Protein AF-A0A0S9NCZ0-F1 (afdb_monomer_lite)

Foldseek 3Di:
DDPDPDDDDDDVVVLVCLLCVLVVLLVVLLCCLVVLLVVCVVVVQQVDDDPNHRSSLVVNVVSLVVSLVVLVVSLVVLPPDDDVSNVSSNVSSVVSNVSSCVSSVVSNVDRRPPVVVVVVVVVVVVVVVD

Secondary structure (DSSP, 8-state):
------PPPPPHHHHHHHHHHHHHHHHHHHHHHHHHHHHHHHTTGGG-EETTEEHHHHHHHHHHHHHHHHHHHHHHHGGGS-HHHHHHHHHHHHHHHHHHHHHHHHHHHSPTTHHHHHHHHHHHHHHTT-

pLDDT: mean 85.98, std 8.49, range [58.38, 96.62]

Radius of gyration: 22.05 Å; chains: 1; bounding box: 64×39×68 Å

Structure (mmCIF, N/CA/C/O backbone):
data_AF-A0A0S9NCZ0-F1
#
_entry.id   AF-A0A0S9NCZ0-F1
#
loop_
_atom_site.group_PDB
_atom_site.id
_atom_site.type_symbol
_atom_site.label_atom_id
_atom_site.label_alt_id
_atom_site.label_comp_id
_atom_site.label_asym_id
_atom_site.label_entity_id
_atom_site.label_seq_id
_atom_site.pdbx_PDB_ins_code
_atom_site.Cartn_x
_atom_site.Cartn_y
_atom_site.Cartn_z
_atom_site.occupancy
_atom_site.B_iso_or_equiv
_atom_site.auth_seq_id
_atom_site.auth_comp_id
_atom_site.auth_asym_id
_atom_site.auth_atom_id
_atom_site.pdbx_PDB_model_num
ATOM 1 N N . MET A 1 1 ? -28.667 -17.215 46.307 1.00 58.38 1 MET A N 1
ATOM 2 C CA . MET A 1 1 ? -27.273 -16.792 46.055 1.00 58.38 1 MET A CA 1
ATOM 3 C C . MET A 1 1 ? -27.042 -16.911 44.559 1.00 58.38 1 MET A C 1
ATOM 5 O O . MET A 1 1 ? -26.863 -18.013 44.067 1.00 58.38 1 MET A O 1
ATOM 9 N N . ASP A 1 2 ? -27.190 -15.798 43.841 1.00 61.31 2 ASP A N 1
ATOM 10 C CA . ASP A 1 2 ? -27.043 -15.724 42.383 1.00 61.31 2 ASP A CA 1
ATOM 11 C C . ASP A 1 2 ? -25.559 -15.657 42.009 1.00 61.31 2 ASP A C 1
ATOM 13 O O . ASP A 1 2 ? -24.902 -14.631 42.202 1.00 61.31 2 ASP A O 1
ATOM 17 N N . HIS A 1 3 ? -25.021 -16.740 41.451 1.00 65.50 3 HIS A N 1
ATOM 18 C CA . HIS A 1 3 ? -23.751 -16.703 40.733 1.00 65.50 3 HIS A CA 1
ATOM 19 C C . HIS A 1 3 ? -23.981 -16.043 39.369 1.00 65.50 3 HIS A C 1
ATOM 21 O O . HIS A 1 3 ? -24.235 -16.724 38.379 1.00 65.50 3 HIS A O 1
ATOM 27 N N . ARG A 1 4 ? -23.890 -14.707 39.294 1.00 71.00 4 ARG A N 1
ATOM 28 C CA . ARG A 1 4 ? -23.731 -14.034 37.996 1.00 71.00 4 ARG A CA 1
ATOM 29 C C . ARG A 1 4 ? -22.346 -14.384 37.443 1.00 71.00 4 ARG A C 1
ATOM 31 O O . ARG A 1 4 ? -21.357 -14.029 38.087 1.00 71.00 4 ARG A O 1
ATOM 38 N N . PRO A 1 5 ? -22.242 -15.036 36.273 1.00 65.38 5 PRO A N 1
ATOM 39 C CA . PRO A 1 5 ? -20.961 -15.216 35.610 1.00 65.38 5 PRO A CA 1
ATOM 40 C C . PRO A 1 5 ? -20.419 -13.832 35.244 1.00 65.38 5 PRO A C 1
ATOM 42 O O . PRO A 1 5 ? -21.028 -13.099 34.462 1.00 65.38 5 PRO A O 1
ATOM 45 N N . THR A 1 6 ? -19.293 -13.444 35.835 1.00 69.75 6 THR A N 1
ATOM 46 C CA . THR A 1 6 ? -18.557 -12.249 35.430 1.00 69.75 6 THR A CA 1
ATOM 47 C C . THR A 1 6 ? -18.000 -12.497 34.032 1.00 69.75 6 THR A C 1
ATOM 49 O O . THR A 1 6 ? -17.174 -13.384 33.826 1.00 69.75 6 THR A O 1
ATOM 52 N N . ALA A 1 7 ? -18.493 -11.746 33.044 1.00 70.44 7 ALA A N 1
ATOM 53 C CA . ALA A 1 7 ? -17.992 -11.841 31.680 1.00 70.44 7 ALA A CA 1
ATOM 54 C C . ALA A 1 7 ? -16.468 -11.585 31.659 1.00 70.44 7 ALA A C 1
ATOM 56 O O . ALA A 1 7 ? -15.995 -10.689 32.367 1.00 70.44 7 ALA A O 1
ATOM 57 N N . PRO A 1 8 ? -15.690 -12.352 30.875 1.00 63.12 8 PRO A N 1
ATOM 58 C CA . PRO A 1 8 ? -14.243 -12.197 30.816 1.00 63.12 8 PRO A CA 1
ATOM 59 C C . PRO A 1 8 ? -13.875 -10.787 30.338 1.00 63.12 8 PRO A C 1
ATOM 61 O O . PRO A 1 8 ? -14.351 -10.326 29.297 1.00 63.12 8 PRO A O 1
ATOM 64 N N . ALA A 1 9 ? -13.021 -10.103 31.104 1.00 66.12 9 ALA A N 1
ATOM 65 C CA . ALA A 1 9 ? -12.527 -8.780 30.751 1.00 66.12 9 ALA A CA 1
ATOM 66 C C . ALA A 1 9 ? -11.761 -8.849 29.415 1.00 66.12 9 ALA A C 1
ATOM 68 O O . ALA A 1 9 ? -10.948 -9.757 29.210 1.00 66.12 9 ALA A O 1
ATOM 69 N N . PRO A 1 10 ? -12.004 -7.919 28.480 1.00 65.81 10 PRO A N 1
ATOM 70 C CA . PRO A 1 10 ? -11.334 -7.945 27.192 1.00 65.81 10 PRO A CA 1
ATOM 71 C C . PRO A 1 10 ? -9.831 -7.658 27.364 1.00 65.81 10 PRO A C 1
ATOM 73 O O . PRO A 1 10 ? -9.441 -6.770 28.119 1.00 65.81 10 PRO A O 1
ATOM 76 N N . SER A 1 11 ? -8.973 -8.423 26.678 1.00 79.50 11 SER A N 1
ATOM 77 C CA . SER A 1 11 ? -7.523 -8.354 26.898 1.00 79.50 11 SER A CA 1
ATOM 78 C C . SER A 1 11 ? -6.914 -7.059 26.329 1.00 79.50 11 SER A C 1
ATOM 80 O O . SER A 1 11 ? -7.082 -6.783 25.139 1.00 79.50 11 SER A O 1
ATOM 82 N N . PRO A 1 12 ? -6.147 -6.279 27.115 1.00 80.88 12 PRO A N 1
ATOM 83 C CA . PRO A 1 12 ? -5.584 -4.992 26.681 1.00 80.88 12 PRO A CA 1
ATOM 84 C C . PRO A 1 12 ? -4.641 -5.118 25.472 1.00 80.88 12 PRO A C 1
ATOM 86 O O . PRO A 1 12 ? -4.532 -4.207 24.655 1.00 80.88 12 PRO A O 1
ATOM 89 N N . VAL A 1 13 ? -4.017 -6.284 25.293 1.00 83.81 13 VAL A N 1
ATOM 90 C CA . VAL A 1 13 ? -3.152 -6.587 24.142 1.00 83.81 13 VAL A CA 1
ATOM 91 C C . VAL A 1 13 ? -3.932 -6.583 22.827 1.00 83.81 13 VAL A C 1
ATOM 93 O O . VAL A 1 13 ? -3.471 -6.014 21.840 1.00 83.81 13 VAL A O 1
ATOM 96 N N . ARG A 1 14 ? -5.145 -7.157 22.801 1.00 79.69 14 ARG A N 1
ATOM 97 C CA . ARG A 1 14 ? -5.995 -7.122 21.599 1.00 79.69 14 ARG A CA 1
ATOM 98 C C . ARG A 1 14 ? -6.344 -5.691 21.206 1.00 79.69 14 ARG A C 1
ATOM 100 O O . ARG A 1 14 ? -6.459 -5.413 20.019 1.00 79.69 14 ARG A O 1
ATOM 107 N N . TRP A 1 15 ? -6.485 -4.803 22.188 1.00 81.06 15 TRP A N 1
ATOM 108 C CA . TRP A 1 15 ? -6.878 -3.411 21.987 1.00 81.06 15 TRP A CA 1
ATOM 109 C C . TRP A 1 15 ? -5.749 -2.636 21.331 1.00 81.06 15 TRP A C 1
ATOM 111 O O . TRP A 1 15 ? -5.966 -2.028 20.288 1.00 81.06 15 TRP A O 1
ATOM 121 N N . LEU A 1 16 ? -4.546 -2.740 21.899 1.00 84.00 16 LEU A N 1
ATOM 122 C CA . LEU A 1 16 ? -3.336 -2.140 21.343 1.00 84.00 16 LEU A CA 1
ATOM 123 C C . LEU A 1 16 ? -3.064 -2.639 19.924 1.00 84.00 16 LEU A C 1
ATOM 125 O O . LEU A 1 16 ? -2.819 -1.832 19.030 1.00 84.00 16 LEU A O 1
ATOM 129 N N . LEU A 1 17 ? -3.166 -3.951 19.692 1.00 83.38 17 LEU A N 1
ATOM 130 C CA . LEU A 1 17 ? -2.973 -4.523 18.361 1.00 83.38 17 LEU A CA 1
ATOM 131 C C . LEU A 1 17 ? -4.010 -4.005 17.361 1.00 83.38 17 LEU A C 1
ATOM 133 O O . LEU A 1 17 ? -3.640 -3.615 16.262 1.00 83.38 17 LEU A O 1
ATOM 137 N N . GLY A 1 18 ? -5.294 -3.944 17.722 1.00 80.62 18 GLY A N 1
ATOM 138 C CA . GLY A 1 18 ? -6.317 -3.450 16.798 1.00 80.62 18 GLY A CA 1
ATOM 139 C C . GLY A 1 18 ? -6.198 -1.961 16.483 1.00 80.62 18 GLY A C 1
ATOM 140 O O . GLY A 1 18 ? -6.381 -1.577 15.332 1.00 80.62 18 GLY A O 1
ATOM 141 N N . THR A 1 19 ? -5.863 -1.113 17.459 1.00 82.56 19 THR A N 1
ATOM 142 C CA . THR A 1 19 ? -5.734 0.334 17.217 1.00 82.56 19 THR A CA 1
ATOM 143 C C . THR A 1 19 ? -4.471 0.686 16.432 1.00 82.56 19 THR A C 1
ATOM 145 O O . THR A 1 19 ? -4.492 1.632 15.649 1.00 82.56 19 THR A O 1
ATOM 148 N N . THR A 1 20 ? -3.390 -0.085 16.586 1.00 90.69 20 THR A N 1
ATOM 149 C CA . THR A 1 20 ? -2.117 0.156 15.882 1.00 90.69 20 THR A CA 1
ATOM 150 C C . THR A 1 20 ? -1.994 -0.582 14.552 1.00 90.69 20 THR A C 1
ATOM 152 O O . THR A 1 20 ? -1.230 -0.141 13.696 1.00 90.69 20 THR A O 1
ATOM 155 N N . ALA A 1 21 ? -2.766 -1.651 14.324 1.00 91.94 21 ALA A N 1
ATOM 156 C CA . ALA A 1 21 ? -2.679 -2.468 13.113 1.00 91.94 21 ALA A CA 1
ATOM 157 C C . ALA A 1 21 ? -2.803 -1.650 11.820 1.00 91.94 21 ALA A C 1
ATOM 159 O O . ALA A 1 21 ? -2.025 -1.861 10.896 1.00 91.94 21 ALA A O 1
ATOM 160 N N . GLY A 1 22 ? -3.727 -0.684 11.759 1.00 90.44 22 GLY A N 1
ATOM 161 C CA . GLY A 1 22 ? -3.883 0.167 10.574 1.00 90.44 22 GLY A CA 1
ATOM 162 C C . GLY A 1 22 ? -2.619 0.976 10.263 1.00 90.44 22 GLY A C 1
ATOM 163 O O . GLY A 1 22 ? -2.177 1.021 9.118 1.00 90.44 22 GLY A O 1
ATOM 164 N N . LEU A 1 23 ? -1.991 1.551 11.293 1.00 92.19 23 LEU A N 1
ATOM 165 C CA . LEU A 1 23 ? -0.748 2.313 11.154 1.00 92.19 23 LEU A CA 1
ATOM 166 C C . LEU A 1 23 ? 0.437 1.415 10.790 1.00 92.19 23 LEU A C 1
ATOM 168 O O . LEU A 1 23 ? 1.269 1.819 9.985 1.00 92.19 23 LEU A O 1
ATOM 172 N N . LEU A 1 24 ? 0.497 0.196 11.333 1.00 95.19 24 LEU A N 1
ATOM 173 C CA . LEU A 1 24 ? 1.530 -0.782 10.985 1.00 95.19 24 LEU A CA 1
ATOM 174 C C . LEU A 1 24 ? 1.436 -1.210 9.518 1.00 95.19 24 LEU A C 1
ATOM 176 O O . LEU A 1 24 ? 2.459 -1.269 8.845 1.00 95.19 24 LEU A O 1
ATOM 180 N N . VAL A 1 25 ? 0.222 -1.454 9.012 1.00 94.31 25 VAL A N 1
ATOM 181 C CA . VAL A 1 25 ? -0.004 -1.791 7.596 1.00 94.31 25 VAL A CA 1
ATOM 182 C C . VAL A 1 25 ? 0.361 -0.616 6.686 1.00 94.31 25 VAL A C 1
ATOM 184 O O . VAL A 1 25 ? 0.959 -0.806 5.630 1.00 94.31 25 VAL A O 1
ATOM 187 N N . TRP A 1 26 ? 0.052 0.617 7.089 1.00 94.81 26 TRP A N 1
ATOM 188 C CA . TRP A 1 26 ? 0.498 1.796 6.345 1.00 94.81 26 TRP A CA 1
ATOM 189 C C . TRP A 1 26 ? 2.030 1.936 6.346 1.00 94.81 26 TRP A C 1
ATOM 191 O O . TRP A 1 26 ? 2.630 2.119 5.286 1.00 94.81 26 TRP A O 1
ATOM 201 N N . ALA A 1 27 ? 2.675 1.794 7.506 1.00 95.88 27 ALA A N 1
ATOM 202 C CA . ALA A 1 27 ? 4.128 1.873 7.627 1.00 95.88 27 ALA A CA 1
ATOM 203 C C . ALA A 1 27 ? 4.829 0.781 6.803 1.00 95.88 27 ALA A C 1
ATOM 205 O O . ALA A 1 27 ? 5.801 1.067 6.103 1.00 95.88 27 ALA A O 1
ATOM 206 N N . SER A 1 28 ? 4.312 -0.454 6.814 1.00 96.00 28 SER A N 1
ATOM 207 C CA . SER A 1 28 ? 4.841 -1.529 5.971 1.00 96.00 28 SER A CA 1
ATOM 208 C C . SER A 1 28 ? 4.661 -1.220 4.488 1.00 96.00 28 SER A C 1
ATOM 210 O O . SER A 1 28 ? 5.591 -1.437 3.717 1.00 96.00 28 SER A O 1
ATOM 212 N N . SER A 1 29 ? 3.515 -0.653 4.090 1.00 94.69 29 SER A N 1
ATOM 213 C CA . SER A 1 29 ? 3.288 -0.233 2.705 1.00 94.69 29 SER A CA 1
ATOM 214 C C . SER A 1 29 ? 4.322 0.795 2.268 1.00 94.69 29 SER A C 1
ATOM 216 O O . SER A 1 29 ? 4.851 0.685 1.166 1.00 94.69 29 SER A O 1
ATOM 218 N N . PHE A 1 30 ? 4.625 1.781 3.114 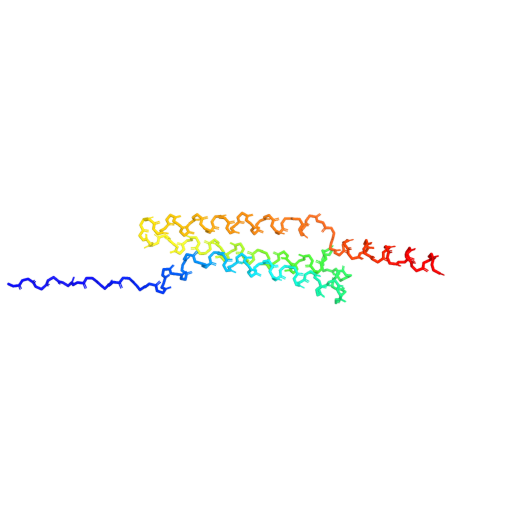1.00 92.88 30 PHE A N 1
ATOM 219 C CA . PHE A 1 30 ? 5.640 2.787 2.818 1.00 92.88 30 PHE A CA 1
ATOM 220 C C . PHE A 1 30 ? 7.013 2.138 2.606 1.00 92.88 30 PHE A C 1
ATOM 222 O O . PHE A 1 30 ? 7.632 2.337 1.564 1.00 92.88 30 PHE A O 1
ATOM 229 N N . VAL A 1 31 ? 7.455 1.295 3.543 1.00 96.06 31 VAL A N 1
ATOM 230 C CA .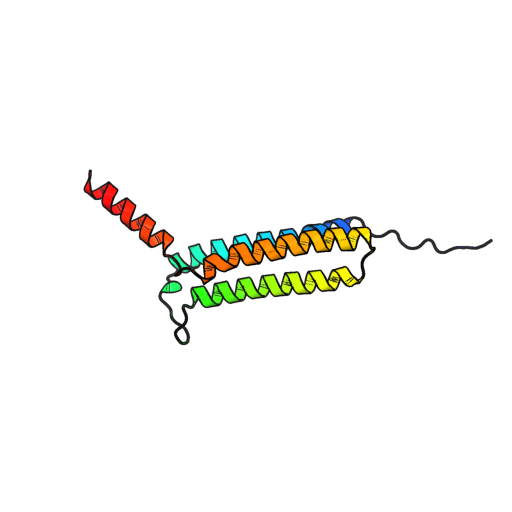 VAL A 1 31 ? 8.758 0.619 3.450 1.00 96.06 31 VAL A CA 1
ATOM 231 C C . VAL A 1 31 ? 8.842 -0.262 2.205 1.00 96.06 31 VAL A C 1
ATOM 233 O O . VAL A 1 31 ? 9.808 -0.158 1.457 1.00 96.06 31 VAL A O 1
ATOM 236 N N . VAL A 1 32 ? 7.832 -1.095 1.948 1.00 95.12 32 VAL A N 1
ATOM 237 C CA . VAL A 1 32 ? 7.822 -2.022 0.806 1.00 95.12 32 VAL A CA 1
ATOM 238 C C . VAL A 1 32 ? 7.845 -1.273 -0.522 1.00 95.12 32 VAL A C 1
ATOM 240 O O . VAL A 1 32 ? 8.595 -1.654 -1.416 1.00 95.12 32 VAL A O 1
ATOM 243 N N . LEU A 1 33 ? 7.054 -0.206 -0.661 1.00 93.25 33 LEU A N 1
ATOM 244 C CA . LEU A 1 33 ? 6.987 0.552 -1.908 1.00 93.25 33 LEU A CA 1
ATOM 245 C C . LEU A 1 33 ? 8.283 1.314 -2.185 1.00 93.25 33 LEU A C 1
ATOM 247 O O . LEU A 1 33 ? 8.800 1.246 -3.297 1.00 93.25 33 LEU A O 1
ATOM 251 N N . TYR A 1 34 ? 8.834 1.999 -1.181 1.00 91.88 34 TYR A N 1
ATOM 252 C CA . TYR A 1 34 ? 10.063 2.773 -1.355 1.00 91.88 34 TYR A CA 1
ATOM 253 C C . TYR A 1 34 ? 11.289 1.874 -1.517 1.00 91.88 34 TYR A C 1
ATOM 255 O O . TYR A 1 34 ? 12.073 2.077 -2.441 1.00 91.88 34 TYR A O 1
ATOM 263 N N . ALA A 1 35 ? 11.437 0.842 -0.681 1.00 94.12 35 ALA A N 1
ATOM 264 C CA . ALA A 1 35 ? 12.537 -0.109 -0.823 1.00 94.12 35 ALA A CA 1
ATOM 265 C C . ALA A 1 35 ? 12.429 -0.886 -2.140 1.00 94.12 35 ALA A C 1
ATOM 267 O O . ALA A 1 35 ? 13.428 -1.064 -2.832 1.00 94.12 35 ALA A O 1
ATOM 268 N N . GLY A 1 36 ? 11.217 -1.307 -2.516 1.00 93.19 36 GLY A N 1
ATOM 269 C CA . GLY A 1 36 ? 10.957 -1.992 -3.778 1.00 93.19 36 GLY A CA 1
ATOM 270 C C . GLY A 1 36 ? 11.284 -1.129 -4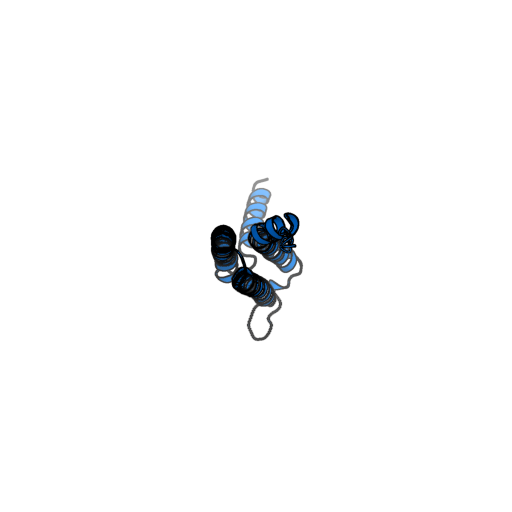.994 1.00 93.19 36 GLY A C 1
ATOM 271 O O . GLY A 1 36 ? 11.855 -1.641 -5.952 1.00 93.19 36 GLY A O 1
ATOM 272 N N . LEU A 1 37 ? 10.986 0.174 -4.948 1.00 91.25 37 LEU A N 1
ATOM 273 C CA . LEU A 1 37 ? 11.359 1.111 -6.005 1.00 91.25 37 LEU A CA 1
ATOM 274 C C . LEU A 1 37 ? 12.884 1.206 -6.140 1.00 91.25 37 LEU A C 1
ATOM 276 O O . LEU A 1 37 ? 13.397 0.971 -7.230 1.00 91.25 37 LEU A O 1
ATOM 280 N N . THR A 1 38 ? 13.602 1.486 -5.047 1.00 90.69 38 THR A N 1
ATOM 281 C CA . THR A 1 38 ? 15.069 1.613 -5.064 1.00 90.69 38 THR A CA 1
ATOM 282 C C . THR A 1 38 ? 15.731 0.325 -5.550 1.00 90.69 38 THR A C 1
ATOM 284 O O . THR A 1 38 ? 16.505 0.346 -6.503 1.00 90.69 38 THR A O 1
ATOM 287 N N . LEU A 1 39 ? 15.374 -0.820 -4.961 1.00 93.19 39 LEU A N 1
ATOM 288 C CA . LEU A 1 39 ? 15.941 -2.116 -5.340 1.00 93.19 39 LEU A CA 1
ATOM 289 C C . LEU A 1 39 ? 15.566 -2.516 -6.769 1.00 93.19 39 LEU A C 1
ATOM 291 O O . LEU A 1 39 ? 16.382 -3.087 -7.483 1.00 93.19 39 LEU A O 1
ATOM 295 N N . GLY A 1 40 ? 14.341 -2.223 -7.202 1.00 91.44 40 GLY A N 1
ATOM 296 C CA . GLY A 1 40 ? 13.872 -2.543 -8.545 1.00 91.44 40 GLY A CA 1
ATOM 297 C C . GLY A 1 40 ? 14.528 -1.697 -9.634 1.00 91.44 40 GLY A C 1
ATOM 298 O O . GLY A 1 40 ? 14.731 -2.184 -10.752 1.00 91.44 40 GLY A O 1
ATOM 299 N N . CYS A 1 41 ? 14.876 -0.448 -9.321 1.00 90.00 41 CYS A N 1
ATOM 300 C CA . CYS A 1 41 ? 15.640 0.392 -10.228 1.00 90.00 41 CYS A CA 1
ATOM 301 C C . CYS A 1 41 ? 17.078 -0.122 -10.376 1.00 90.00 41 CYS A C 1
ATOM 303 O O . CYS A 1 41 ? 17.483 -0.404 -11.503 1.00 90.00 41 CYS A O 1
ATOM 305 N N . GLU A 1 42 ? 17.778 -0.376 -9.265 1.00 89.94 42 GLU A N 1
ATOM 306 C CA . GLU A 1 42 ? 19.139 -0.945 -9.256 1.00 89.94 42 GLU A CA 1
ATOM 307 C C . GLU A 1 42 ? 19.208 -2.330 -9.921 1.00 89.94 42 GLU A C 1
ATOM 309 O O . GLU A 1 42 ? 20.107 -2.624 -10.703 1.00 89.94 42 GLU A O 1
ATOM 314 N N . ALA A 1 43 ? 18.212 -3.189 -9.683 1.00 91.00 43 ALA A N 1
ATOM 315 C CA . ALA A 1 43 ? 18.141 -4.520 -10.286 1.00 91.00 43 ALA A CA 1
ATOM 316 C C . ALA A 1 43 ? 17.754 -4.511 -11.780 1.00 91.00 43 ALA A C 1
ATOM 318 O O . ALA A 1 43 ? 17.630 -5.577 -12.394 1.00 91.00 43 ALA A O 1
ATOM 319 N N . GLY A 1 44 ? 17.498 -3.340 -12.375 1.00 88.62 44 GLY A N 1
ATOM 320 C CA . GLY A 1 44 ? 17.136 -3.213 -13.788 1.00 88.62 44 GLY A CA 1
ATOM 321 C C . GLY A 1 44 ? 15.743 -3.752 -14.133 1.00 88.62 44 GLY A C 1
ATOM 322 O O . GLY A 1 44 ? 15.445 -4.007 -15.302 1.00 88.62 44 GLY A O 1
ATOM 323 N N . TRP A 1 45 ? 14.857 -3.945 -13.148 1.00 87.56 45 TRP A N 1
ATOM 324 C CA . TRP A 1 45 ? 13.494 -4.442 -13.396 1.00 87.56 45 TRP A CA 1
ATOM 325 C C . TRP A 1 45 ? 12.674 -3.464 -14.227 1.00 87.56 45 TRP A C 1
ATOM 327 O O . TRP A 1 45 ? 11.786 -3.882 -14.967 1.00 87.56 45 TRP A O 1
ATOM 337 N N . HIS A 1 46 ? 13.029 -2.181 -14.167 1.00 83.62 46 HIS A N 1
ATOM 338 C CA . HIS A 1 46 ? 12.425 -1.140 -14.980 1.00 83.62 46 HIS A CA 1
ATOM 339 C C . HIS A 1 46 ? 12.648 -1.335 -16.496 1.00 83.62 46 HIS A C 1
ATOM 341 O O . HIS A 1 46 ? 11.832 -0.880 -17.296 1.00 83.62 46 HIS A O 1
ATOM 347 N N . ALA A 1 47 ? 13.709 -2.039 -16.906 1.00 83.94 47 ALA A N 1
ATOM 348 C CA . ALA A 1 47 ? 13.980 -2.349 -18.310 1.00 83.94 47 ALA A CA 1
ATOM 349 C C . ALA A 1 47 ? 13.200 -3.58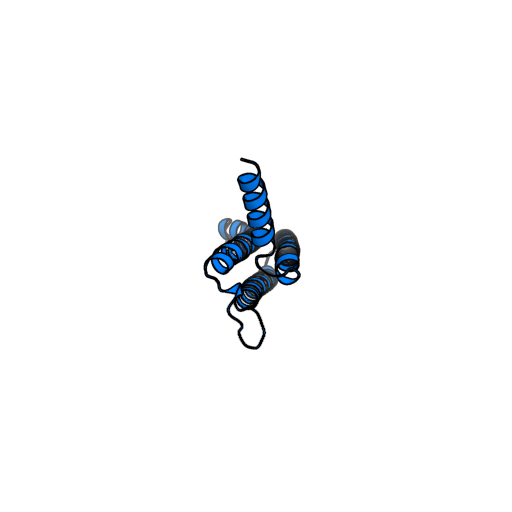0 -18.809 1.00 83.94 47 ALA A C 1
ATOM 351 O O . ALA A 1 47 ? 13.009 -3.760 -20.014 1.00 83.94 47 ALA A O 1
ATOM 352 N N . ARG A 1 48 ? 12.717 -4.436 -17.896 1.00 85.19 48 ARG A N 1
ATOM 353 C CA . ARG A 1 48 ? 11.973 -5.653 -18.237 1.00 85.19 48 ARG A CA 1
ATOM 354 C C . ARG A 1 48 ? 10.491 -5.329 -18.399 1.00 85.19 48 ARG A C 1
ATOM 356 O O . ARG A 1 48 ? 9.816 -4.935 -17.448 1.00 85.19 48 ARG A O 1
ATOM 363 N N . ARG A 1 49 ? 9.965 -5.524 -19.609 1.00 84.56 49 ARG A N 1
ATOM 364 C CA . ARG A 1 49 ? 8.533 -5.376 -19.901 1.00 84.56 49 ARG A CA 1
ATOM 365 C C . ARG A 1 49 ? 7.846 -6.738 -19.902 1.00 84.56 49 ARG A C 1
ATOM 367 O O . ARG A 1 49 ? 8.301 -7.657 -20.575 1.00 84.56 49 ARG A O 1
ATOM 374 N N . LEU A 1 50 ? 6.733 -6.847 -19.188 1.00 78.75 50 LEU A N 1
ATOM 375 C CA . LEU A 1 50 ? 5.832 -7.994 -19.206 1.00 78.75 50 LEU A CA 1
ATOM 376 C C . LEU A 1 50 ? 4.494 -7.527 -19.793 1.00 78.75 50 LEU A C 1
ATOM 378 O O . LEU A 1 50 ? 3.880 -6.609 -19.258 1.00 78.75 50 LEU A O 1
ATOM 382 N N . ALA A 1 51 ? 4.063 -8.109 -20.917 1.00 77.69 51 ALA A N 1
ATOM 383 C CA . ALA A 1 51 ? 2.818 -7.731 -21.606 1.00 77.69 51 ALA A CA 1
ATOM 384 C C . ALA A 1 51 ? 2.681 -6.215 -21.909 1.00 77.69 51 ALA A C 1
ATOM 386 O O . ALA A 1 51 ? 1.594 -5.650 -21.848 1.00 77.69 51 ALA A O 1
ATOM 387 N N . GLY A 1 52 ? 3.797 -5.537 -22.208 1.00 80.06 52 GLY A N 1
ATOM 388 C CA . GLY A 1 52 ? 3.831 -4.093 -22.479 1.00 80.06 52 GLY A CA 1
ATOM 389 C C . GLY A 1 52 ? 3.906 -3.200 -21.233 1.00 80.06 52 GLY A C 1
ATOM 390 O O . GLY A 1 52 ? 4.241 -2.025 -21.364 1.00 80.06 52 GLY A O 1
ATOM 391 N N . ALA A 1 53 ? 3.692 -3.752 -20.036 1.00 80.81 53 ALA A N 1
ATOM 392 C CA . ALA A 1 53 ? 3.845 -3.050 -18.766 1.00 80.81 53 ALA A CA 1
ATOM 393 C C . ALA A 1 53 ? 5.238 -3.275 -18.159 1.00 80.81 53 ALA A C 1
ATOM 395 O O . ALA A 1 53 ? 5.864 -4.318 -18.344 1.00 80.81 53 ALA A O 1
ATOM 396 N N . ASN A 1 54 ? 5.733 -2.289 -17.417 1.00 87.56 54 ASN A N 1
ATOM 397 C CA . ASN A 1 54 ? 6.993 -2.392 -16.690 1.00 87.56 54 ASN A CA 1
ATOM 398 C C . ASN A 1 54 ? 6.840 -3.359 -15.501 1.00 87.56 54 ASN A C 1
ATOM 400 O O . ASN A 1 54 ? 5.933 -3.187 -14.684 1.00 87.56 54 ASN A O 1
ATOM 404 N N . LEU A 1 55 ? 7.721 -4.359 -15.394 1.00 89.44 55 LEU A N 1
ATOM 405 C CA . LEU A 1 55 ? 7.652 -5.380 -14.345 1.00 89.44 55 LEU A CA 1
ATOM 406 C C . LEU A 1 55 ? 7.742 -4.774 -12.935 1.00 89.44 55 LEU A C 1
ATOM 408 O O . LEU A 1 55 ? 7.035 -5.224 -12.035 1.00 89.44 55 LEU A O 1
ATOM 412 N N . LEU A 1 56 ? 8.538 -3.715 -12.757 1.00 90.94 56 LEU A N 1
ATOM 413 C CA . LEU A 1 56 ? 8.628 -2.973 -11.499 1.00 90.94 56 LEU A CA 1
ATOM 414 C C . LEU A 1 56 ? 7.302 -2.291 -11.149 1.00 90.94 56 LEU A C 1
ATOM 416 O O . LEU A 1 56 ? 6.816 -2.428 -10.030 1.00 90.94 56 LEU A O 1
ATOM 420 N N . THR A 1 57 ? 6.680 -1.608 -12.112 1.00 90.44 57 THR A N 1
ATOM 421 C CA . THR A 1 57 ? 5.377 -0.957 -11.906 1.00 90.44 57 THR A CA 1
ATOM 422 C C . 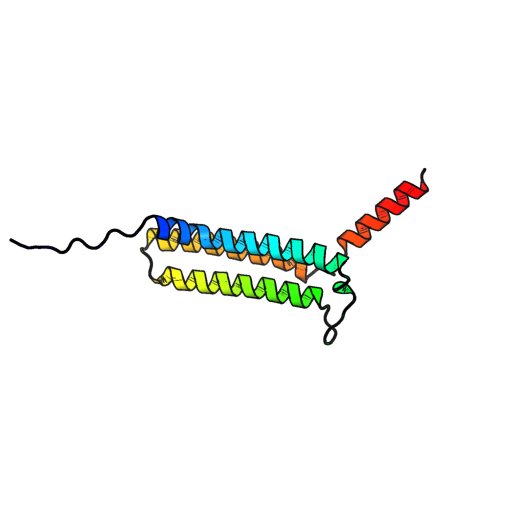THR A 1 57 ? 4.301 -1.977 -11.545 1.00 90.44 57 THR A C 1
ATOM 424 O O . THR A 1 57 ? 3.522 -1.737 -10.627 1.00 90.44 57 THR A O 1
ATOM 427 N N . VAL A 1 58 ? 4.282 -3.137 -12.210 1.00 91.81 58 VAL A N 1
ATOM 428 C CA . VAL A 1 58 ? 3.336 -4.219 -11.894 1.00 91.81 58 VAL A CA 1
ATOM 429 C C . VAL A 1 58 ? 3.573 -4.757 -10.482 1.00 91.81 58 VAL A C 1
ATOM 431 O O . VAL A 1 58 ? 2.618 -4.898 -9.720 1.00 91.81 58 VAL A O 1
ATOM 434 N N . ALA A 1 59 ? 4.825 -5.015 -10.098 1.00 92.38 59 ALA A N 1
ATOM 435 C CA . ALA A 1 59 ? 5.158 -5.504 -8.761 1.00 92.38 59 ALA A CA 1
ATOM 436 C C . ALA A 1 59 ? 4.754 -4.506 -7.661 1.00 92.38 59 ALA A C 1
ATOM 438 O O . ALA A 1 59 ? 4.127 -4.895 -6.673 1.00 92.38 59 ALA A O 1
ATOM 439 N N . LEU A 1 60 ? 5.047 -3.217 -7.854 1.00 92.62 60 LEU A N 1
ATOM 440 C CA . LEU A 1 60 ? 4.670 -2.152 -6.921 1.00 92.62 60 LEU A CA 1
ATOM 441 C C . LEU A 1 60 ? 3.149 -1.979 -6.839 1.00 92.62 60 LEU A C 1
ATOM 443 O O . LEU A 1 60 ? 2.609 -1.864 -5.740 1.00 92.62 60 LEU A O 1
ATOM 447 N N . ALA A 1 61 ? 2.445 -2.032 -7.973 1.00 93.19 61 ALA A N 1
ATOM 448 C CA . ALA A 1 61 ? 0.986 -1.976 -8.005 1.00 93.19 61 ALA A CA 1
ATOM 449 C C . ALA A 1 61 ? 0.359 -3.155 -7.248 1.00 93.19 61 ALA A C 1
ATOM 451 O O . ALA A 1 61 ? -0.551 -2.958 -6.446 1.00 93.19 61 ALA A O 1
ATOM 452 N N . MET A 1 62 ? 0.876 -4.371 -7.440 1.00 94.38 62 MET A N 1
ATOM 453 C CA . MET A 1 62 ? 0.418 -5.559 -6.715 1.00 94.38 62 MET A CA 1
ATOM 454 C C . MET A 1 62 ? 0.666 -5.442 -5.209 1.00 94.38 62 MET A C 1
ATOM 456 O O . MET A 1 62 ? -0.228 -5.741 -4.417 1.00 94.38 62 MET A O 1
ATOM 460 N N . ALA A 1 63 ? 1.846 -4.966 -4.800 1.00 95.19 63 ALA A N 1
ATOM 461 C CA . ALA A 1 63 ? 2.157 -4.732 -3.393 1.00 95.19 63 ALA A CA 1
ATOM 462 C C . ALA A 1 63 ? 1.227 -3.676 -2.777 1.00 95.19 63 ALA A C 1
ATOM 464 O O . ALA A 1 63 ? 0.712 -3.871 -1.677 1.00 95.19 63 ALA A O 1
ATOM 465 N N . TRP A 1 64 ? 0.965 -2.581 -3.490 1.00 95.19 64 TRP A N 1
ATOM 466 C CA . TRP A 1 64 ? 0.040 -1.539 -3.052 1.00 95.19 64 TRP A CA 1
ATOM 467 C C . TRP A 1 64 ? -1.394 -2.065 -2.903 1.00 95.19 64 TRP A C 1
ATOM 469 O O . TRP A 1 64 ? -2.012 -1.891 -1.850 1.00 95.19 64 TRP A O 1
ATOM 479 N N . LEU A 1 65 ? -1.900 -2.796 -3.903 1.00 96.06 65 LEU A N 1
ATOM 480 C CA . LEU A 1 65 ? -3.217 -3.435 -3.850 1.00 96.06 65 LEU A CA 1
ATOM 481 C C . LEU A 1 65 ? -3.334 -4.415 -2.679 1.00 96.06 65 LEU A C 1
ATOM 483 O O . LEU A 1 65 ? -4.352 -4.417 -1.987 1.00 96.06 65 LEU A O 1
ATOM 487 N N . ALA A 1 66 ? -2.294 -5.206 -2.406 1.00 96.62 66 ALA A N 1
ATOM 488 C CA . ALA A 1 66 ? -2.278 -6.118 -1.267 1.00 96.62 66 ALA A CA 1
ATOM 489 C C . ALA A 1 66 ? -2.452 -5.376 0.072 1.00 96.62 66 ALA A C 1
ATOM 491 O O . ALA A 1 66 ? -3.215 -5.828 0.928 1.00 96.62 66 ALA A O 1
ATOM 492 N N . HIS A 1 67 ? -1.827 -4.205 0.239 1.00 95.25 67 HIS A N 1
ATOM 493 C CA . HIS A 1 67 ? -1.999 -3.380 1.440 1.00 95.25 67 HIS A CA 1
ATOM 494 C C . HIS A 1 67 ? -3.402 -2.762 1.530 1.00 95.25 67 HIS A C 1
ATOM 496 O O . HIS A 1 67 ? -3.990 -2.748 2.612 1.00 95.25 67 HIS A O 1
ATOM 502 N N . LEU A 1 68 ? -3.990 -2.318 0.412 1.00 94.56 68 LEU A N 1
ATOM 503 C CA . LEU A 1 68 ? -5.381 -1.841 0.391 1.00 94.56 68 LEU A CA 1
ATOM 504 C C . LEU A 1 68 ? -6.367 -2.945 0.790 1.00 94.56 68 LEU A C 1
ATOM 506 O O . LEU A 1 68 ? -7.273 -2.710 1.591 1.00 94.56 68 LEU A O 1
ATOM 510 N N . VAL A 1 69 ? -6.165 -4.164 0.282 1.00 96.44 69 VAL A N 1
ATOM 511 C CA . VAL A 1 69 ? -6.963 -5.336 0.663 1.00 96.44 69 VAL A CA 1
ATOM 512 C C . VAL A 1 69 ? -6.785 -5.652 2.148 1.00 96.44 69 VAL A C 1
ATOM 514 O O . VAL A 1 69 ? -7.777 -5.900 2.834 1.00 96.44 69 VAL A O 1
ATOM 517 N N . ALA A 1 70 ? -5.559 -5.583 2.674 1.00 94.62 70 ALA A N 1
ATOM 518 C CA . ALA A 1 70 ? -5.292 -5.783 4.096 1.00 94.62 70 ALA A CA 1
ATOM 519 C C . ALA A 1 70 ? -6.020 -4.746 4.971 1.00 94.62 70 ALA A C 1
ATOM 521 O O . ALA A 1 70 ? -6.672 -5.118 5.948 1.00 94.62 70 ALA A O 1
ATOM 522 N N . LEU A 1 71 ? -5.994 -3.462 4.596 1.00 92.69 71 LEU A N 1
ATOM 523 C CA . LEU A 1 71 ? -6.726 -2.399 5.297 1.00 92.69 71 LEU A CA 1
ATOM 524 C C . LEU A 1 71 ? -8.247 -2.592 5.218 1.00 92.69 71 LEU A C 1
ATOM 526 O O . LEU A 1 71 ? -8.943 -2.406 6.216 1.00 92.69 71 LEU A O 1
ATOM 530 N N . ALA A 1 72 ? -8.776 -3.015 4.067 1.00 93.31 72 ALA A N 1
ATOM 531 C CA . ALA A 1 72 ? -10.199 -3.312 3.907 1.00 93.31 72 ALA A CA 1
ATOM 532 C C . ALA A 1 72 ? -10.638 -4.520 4.755 1.00 93.31 72 ALA A C 1
ATOM 534 O O . ALA A 1 72 ? -11.699 -4.493 5.387 1.00 93.31 72 ALA A O 1
ATOM 535 N N . ALA A 1 73 ? -9.815 -5.571 4.819 1.00 93.31 73 ALA A N 1
ATOM 536 C CA . ALA A 1 73 ? -10.049 -6.720 5.689 1.00 93.31 73 ALA A CA 1
ATOM 537 C C . ALA A 1 73 ? -10.032 -6.306 7.169 1.00 93.31 73 ALA A C 1
ATOM 539 O O . ALA A 1 73 ? -10.932 -6.679 7.928 1.00 93.31 73 ALA A O 1
ATOM 540 N N . LEU A 1 74 ? -9.070 -5.464 7.557 1.00 90.69 74 LEU A N 1
ATOM 541 C CA . LEU A 1 74 ? -8.961 -4.919 8.907 1.00 90.69 74 LEU A CA 1
ATOM 542 C C . LEU A 1 74 ? -10.192 -4.072 9.274 1.00 90.69 74 LEU A C 1
ATOM 544 O O . LEU A 1 74 ? -10.764 -4.234 10.351 1.00 90.69 74 LEU A O 1
ATOM 548 N N . TRP A 1 75 ? -10.677 -3.244 8.346 1.00 91.00 75 TRP A N 1
ATOM 549 C CA . TRP A 1 75 ? -11.898 -2.460 8.529 1.00 91.00 75 TRP A CA 1
ATOM 550 C C . TRP A 1 75 ? -13.121 -3.334 8.830 1.00 91.00 75 TRP A C 1
ATOM 552 O O . TRP A 1 75 ? -13.905 -3.031 9.737 1.00 91.00 75 TRP A O 1
ATOM 562 N N . ARG A 1 76 ? -13.284 -4.436 8.085 1.00 90.50 76 ARG A N 1
ATOM 563 C CA . ARG A 1 76 ? -14.372 -5.406 8.299 1.00 90.50 76 ARG A CA 1
ATOM 564 C C . ARG A 1 76 ? -14.245 -6.098 9.652 1.00 90.50 76 ARG A C 1
ATOM 566 O O . ARG A 1 76 ? -15.255 -6.297 10.326 1.00 90.50 76 ARG A O 1
ATOM 573 N N . TRP A 1 77 ? -13.024 -6.415 10.071 1.00 87.81 77 TRP A N 1
ATOM 574 C CA . TRP A 1 77 ? -12.755 -7.079 11.344 1.00 87.81 77 TRP A CA 1
ATOM 575 C C . TRP A 1 77 ? -13.188 -6.248 12.566 1.00 87.81 77 TRP A C 1
ATOM 577 O O . TRP A 1 77 ? -13.718 -6.801 13.532 1.00 87.81 77 TRP A O 1
ATOM 587 N N . PHE A 1 78 ? -13.095 -4.915 12.503 1.00 85.50 78 PHE A N 1
ATOM 588 C CA . PHE A 1 78 ? -13.592 -4.036 13.573 1.00 85.50 78 PHE A CA 1
ATOM 589 C C . PHE A 1 78 ? -15.123 -4.006 13.715 1.00 85.50 78 PHE A C 1
ATOM 591 O O . PHE A 1 78 ? -15.639 -3.453 14.688 1.00 85.50 78 PHE A O 1
ATOM 598 N N . GLY A 1 79 ? -15.878 -4.611 12.791 1.00 82.12 79 GLY A N 1
ATOM 599 C CA . GLY A 1 79 ? -17.342 -4.670 12.843 1.00 82.12 79 GLY A CA 1
ATOM 600 C C . GLY A 1 79 ? -17.919 -5.366 14.084 1.00 82.12 79 GLY A C 1
ATOM 601 O O . GLY A 1 79 ? -19.073 -5.120 14.419 1.00 82.12 79 GLY A O 1
ATOM 602 N N . GLY A 1 80 ? -17.130 -6.186 14.788 1.00 82.19 80 GLY A N 1
ATOM 603 C CA . GLY A 1 80 ? -17.539 -6.874 16.022 1.00 82.19 80 GLY A CA 1
ATOM 604 C C . GLY A 1 80 ? -17.166 -6.168 17.335 1.00 82.19 80 GLY A C 1
ATOM 605 O O . GLY A 1 80 ? -17.425 -6.710 18.402 1.00 82.19 80 GLY A O 1
ATOM 606 N N . TRP A 1 81 ? -16.524 -4.995 17.289 1.00 81.75 81 TRP A N 1
ATOM 607 C CA . TRP A 1 81 ? -15.921 -4.352 18.472 1.00 81.75 81 TRP A CA 1
ATOM 608 C C . TRP A 1 81 ? -16.873 -3.396 19.203 1.00 81.75 81 TRP A C 1
ATOM 610 O O . TRP A 1 81 ? -17.856 -2.950 18.620 1.00 81.75 81 TRP A O 1
ATOM 620 N N . THR A 1 82 ? -16.575 -3.028 20.452 1.00 82.44 82 THR A N 1
ATOM 621 C CA . THR A 1 82 ? -17.358 -2.043 21.225 1.00 82.44 82 THR A CA 1
ATOM 622 C C . THR A 1 82 ? -17.300 -0.636 20.606 1.00 82.44 82 THR A C 1
ATOM 624 O O . THR A 1 82 ? -16.302 -0.255 19.994 1.00 82.44 82 THR A O 1
ATOM 627 N N . GLU A 1 83 ? -18.372 0.150 20.758 1.00 83.25 83 GLU A N 1
ATOM 628 C CA . GLU A 1 83 ? -18.624 1.388 19.996 1.00 83.25 83 GLU A CA 1
ATOM 629 C C . GLU A 1 83 ? -17.515 2.468 20.047 1.00 83.25 83 GLU A C 1
ATOM 631 O O . GLU A 1 83 ? -17.080 2.913 18.978 1.00 83.25 83 GLU A O 1
ATOM 636 N N . PRO A 1 84 ? -16.975 2.880 21.218 1.00 81.19 84 PRO A N 1
ATOM 637 C CA . PRO A 1 84 ? -15.933 3.915 21.251 1.00 81.19 84 PRO A CA 1
ATOM 638 C C . PRO A 1 84 ? -14.628 3.442 20.597 1.00 81.19 84 PRO A C 1
ATOM 640 O O . PRO A 1 84 ? -13.932 4.205 19.927 1.00 81.19 84 PRO A O 1
ATOM 643 N N . LEU A 1 85 ? -14.325 2.154 20.736 1.00 81.12 85 LEU A N 1
ATOM 644 C CA . LEU A 1 85 ? -13.118 1.545 20.199 1.00 81.12 85 LEU A CA 1
ATOM 645 C C . LEU A 1 85 ? -13.174 1.338 18.703 1.00 81.12 85 LEU A C 1
ATOM 647 O O . LEU A 1 85 ? -12.217 1.621 17.987 1.00 81.12 85 LEU A O 1
ATOM 651 N N . ARG A 1 86 ? -14.322 0.858 18.239 1.00 86.12 86 ARG A N 1
ATOM 652 C CA . ARG A 1 86 ? -14.628 0.708 16.828 1.00 86.12 86 ARG A CA 1
ATOM 653 C C . ARG A 1 86 ? -14.452 2.039 16.109 1.00 86.12 86 ARG A C 1
ATOM 655 O O . ARG A 1 86 ? -13.880 2.061 15.024 1.00 86.12 86 ARG A O 1
ATOM 662 N N . ARG A 1 87 ? -14.904 3.145 16.712 1.00 88.00 87 ARG A N 1
ATOM 663 C CA . ARG A 1 87 ? -14.741 4.484 16.138 1.00 88.00 87 ARG A CA 1
ATOM 664 C C . ARG A 1 87 ? -13.271 4.877 16.029 1.00 88.00 87 ARG A C 1
ATOM 666 O O . ARG A 1 87 ? -12.850 5.263 14.944 1.00 88.00 87 ARG A O 1
ATOM 673 N N . LEU A 1 88 ? -12.491 4.731 17.102 1.00 89.38 88 LEU A N 1
ATOM 674 C CA . LEU A 1 88 ? -11.060 5.050 17.086 1.00 89.38 88 LEU A CA 1
ATOM 675 C C . LEU A 1 88 ? -10.296 4.201 16.058 1.00 89.38 88 LEU A C 1
ATOM 677 O O . LEU A 1 88 ? -9.592 4.749 15.214 1.00 89.38 88 LEU A O 1
ATOM 681 N N . ALA A 1 89 ? -10.483 2.880 16.079 1.00 88.75 89 ALA A N 1
ATOM 682 C CA . ALA A 1 89 ? -9.828 1.963 15.150 1.00 88.75 89 ALA A CA 1
ATOM 683 C C . ALA A 1 89 ? -10.201 2.260 13.688 1.00 88.75 89 ALA A C 1
ATOM 685 O O . ALA A 1 89 ? -9.331 2.271 12.818 1.00 88.75 89 ALA A O 1
ATOM 686 N N . ARG A 1 90 ? -11.472 2.582 13.408 1.00 88.88 90 ARG A N 1
ATOM 687 C CA . ARG A 1 90 ? -11.912 3.010 12.071 1.00 88.88 90 ARG A CA 1
ATOM 688 C C . ARG A 1 90 ? -11.289 4.331 11.653 1.00 88.88 90 ARG A C 1
ATOM 690 O O . ARG A 1 90 ? -10.818 4.420 10.531 1.00 88.88 90 ARG A O 1
ATOM 697 N N . VAL A 1 91 ? -11.243 5.339 12.522 1.00 92.75 91 VAL A N 1
ATOM 698 C CA . VAL A 1 91 ? -10.604 6.623 12.186 1.00 92.75 91 VAL A CA 1
ATOM 699 C C . VAL A 1 91 ? -9.129 6.410 11.850 1.00 92.75 91 VAL A C 1
ATOM 701 O O . VAL A 1 91 ? -8.682 6.852 10.797 1.00 92.75 91 VAL A O 1
ATOM 704 N N . LEU A 1 92 ? -8.392 5.663 12.675 1.00 92.75 92 LEU A N 1
ATOM 705 C CA . LEU A 1 92 ? -6.981 5.359 12.415 1.00 92.75 92 LEU A CA 1
ATOM 706 C C . LEU A 1 92 ? -6.790 4.556 11.123 1.00 92.75 92 LEU A C 1
ATOM 708 O O . LEU A 1 92 ? -5.882 4.841 10.348 1.00 92.75 92 LEU A O 1
ATOM 712 N N . THR A 1 93 ? -7.676 3.600 10.845 1.00 92.75 93 THR A N 1
ATOM 713 C CA . THR A 1 93 ? -7.639 2.823 9.596 1.00 92.75 93 THR A CA 1
ATOM 714 C C . THR A 1 93 ? -7.990 3.681 8.381 1.00 92.75 93 THR A C 1
ATOM 716 O O . THR A 1 93 ? -7.390 3.505 7.328 1.00 92.75 93 THR A O 1
ATOM 719 N N . ALA A 1 94 ? -8.912 4.639 8.512 1.00 93.31 94 ALA A N 1
ATOM 720 C CA . ALA A 1 94 ? -9.242 5.587 7.449 1.00 93.31 94 ALA A CA 1
ATOM 721 C C . ALA A 1 94 ? -8.057 6.510 7.145 1.00 93.31 94 ALA A C 1
ATOM 723 O O . ALA A 1 94 ? -7.738 6.727 5.979 1.00 93.31 94 ALA A O 1
ATOM 724 N N . VAL A 1 95 ? -7.374 7.005 8.182 1.00 95.69 95 VAL A N 1
ATOM 725 C CA . VAL A 1 95 ? -6.145 7.798 8.034 1.00 95.69 95 VAL A CA 1
ATOM 726 C C . VAL A 1 95 ? -5.056 6.971 7.352 1.00 95.69 95 VAL A C 1
ATOM 728 O O . VAL A 1 95 ? -4.464 7.434 6.382 1.00 95.69 95 VAL A O 1
ATOM 731 N N . ALA A 1 96 ? -4.840 5.729 7.792 1.00 93.69 96 ALA A N 1
ATOM 732 C CA . ALA A 1 96 ? -3.890 4.809 7.170 1.00 93.69 96 ALA A CA 1
ATOM 733 C C . ALA A 1 96 ? -4.224 4.535 5.694 1.00 93.69 96 ALA A C 1
ATOM 735 O O . ALA A 1 96 ? -3.330 4.531 4.851 1.00 93.69 96 ALA A O 1
ATOM 736 N N . LEU A 1 97 ? -5.505 4.354 5.359 1.00 93.31 97 LEU A N 1
ATOM 737 C CA . LEU A 1 97 ? -5.968 4.171 3.983 1.00 93.31 97 LEU A CA 1
ATOM 738 C C . LEU A 1 97 ? -5.695 5.413 3.133 1.00 93.31 97 LEU A C 1
ATOM 740 O O . LEU A 1 97 ? -5.096 5.292 2.069 1.00 93.31 97 LEU A O 1
ATOM 744 N N . ALA A 1 98 ? -6.079 6.598 3.613 1.00 95.12 98 ALA A N 1
ATOM 745 C CA . ALA A 1 98 ? -5.834 7.856 2.915 1.00 95.12 98 ALA A CA 1
ATOM 746 C C . ALA A 1 98 ? -4.333 8.077 2.680 1.00 95.12 98 ALA A C 1
ATOM 748 O O . ALA A 1 98 ? -3.923 8.397 1.566 1.00 95.12 98 ALA A O 1
ATOM 749 N N . ALA A 1 99 ? -3.509 7.819 3.696 1.00 93.81 99 ALA A N 1
ATOM 750 C CA . ALA A 1 99 ? -2.062 7.915 3.588 1.00 93.81 99 ALA A CA 1
ATOM 751 C C . ALA A 1 99 ? -1.484 6.875 2.611 1.00 93.81 99 ALA A C 1
ATOM 753 O O . ALA A 1 99 ? -0.604 7.216 1.834 1.00 93.81 99 ALA A O 1
ATOM 754 N N . THR A 1 100 ? -2.006 5.643 2.584 1.00 93.38 100 THR A N 1
ATOM 755 C CA . THR A 1 100 ? -1.590 4.583 1.640 1.00 93.38 100 THR A CA 1
ATOM 756 C C . THR A 1 100 ? -1.963 4.916 0.195 1.00 93.38 100 THR A C 1
ATOM 758 O O . THR A 1 100 ? -1.210 4.636 -0.737 1.00 93.38 100 THR A O 1
ATOM 761 N N . VAL A 1 101 ? -3.130 5.525 -0.022 1.00 94.50 101 VAL A N 1
ATOM 762 C CA . VAL A 1 101 ? -3.538 6.007 -1.348 1.00 94.50 101 VAL A CA 1
ATOM 763 C C . VAL A 1 101 ? -2.640 7.159 -1.781 1.00 94.50 101 VAL A C 1
ATOM 765 O O . VAL A 1 101 ? -2.140 7.154 -2.902 1.00 94.50 101 VAL A O 1
ATOM 768 N N . PHE A 1 102 ? -2.384 8.109 -0.881 1.00 95.00 102 PHE A N 1
ATOM 769 C CA . PHE A 1 102 ? -1.533 9.258 -1.165 1.00 95.00 102 PHE A CA 1
ATOM 770 C C . PHE A 1 102 ? -0.070 8.871 -1.420 1.00 95.00 102 PHE A C 1
ATOM 772 O O . PHE A 1 102 ? 0.573 9.493 -2.254 1.00 95.00 102 PHE A O 1
ATOM 779 N N . THR A 1 103 ? 0.464 7.839 -0.760 1.00 90.31 103 THR A N 1
ATOM 780 C CA . THR A 1 103 ? 1.827 7.348 -1.023 1.00 90.31 103 THR A CA 1
ATOM 781 C C . THR A 1 103 ? 1.917 6.518 -2.300 1.00 90.31 103 THR A C 1
ATOM 783 O O . THR A 1 103 ? 2.888 6.646 -3.042 1.00 90.31 103 THR A O 1
ATOM 786 N N . GLY A 1 104 ? 0.917 5.680 -2.589 1.00 89.00 104 GLY A N 1
ATOM 787 C CA . GLY A 1 104 ? 0.908 4.844 -3.792 1.00 89.00 104 GLY A CA 1
ATOM 788 C C . GLY A 1 104 ? 0.628 5.621 -5.080 1.00 89.00 104 GLY A C 1
ATOM 789 O O . GLY A 1 104 ? 1.186 5.293 -6.123 1.00 89.00 104 GLY A O 1
ATOM 790 N N . TRP A 1 105 ? -0.195 6.673 -5.021 1.00 90.38 105 TRP A N 1
ATOM 791 C CA . TRP A 1 105 ? -0.629 7.409 -6.211 1.00 90.38 105 TRP A CA 1
ATOM 792 C C . TRP A 1 105 ? 0.523 8.050 -7.012 1.00 90.38 105 TRP A C 1
ATOM 794 O O . TRP A 1 105 ? 0.638 7.749 -8.202 1.00 90.38 105 TRP A O 1
ATOM 804 N N . PRO A 1 106 ? 1.421 8.864 -6.417 1.00 87.31 106 PRO A N 1
ATOM 805 C CA . PRO A 1 106 ? 2.561 9.435 -7.137 1.00 87.31 106 PRO A CA 1
ATOM 806 C C . PRO A 1 106 ? 3.487 8.359 -7.705 1.00 87.31 106 PRO A C 1
ATOM 808 O O . PRO A 1 106 ? 4.037 8.531 -8.789 1.00 87.31 106 PRO A O 1
ATOM 811 N N . LEU A 1 107 ? 3.621 7.237 -6.991 1.00 85.19 107 LEU A N 1
ATOM 812 C CA . LEU A 1 107 ? 4.475 6.115 -7.374 1.00 85.19 107 LEU A CA 1
ATOM 813 C C . LEU A 1 107 ? 4.009 5.438 -8.673 1.00 85.19 107 LEU A C 1
ATOM 815 O O . LEU A 1 107 ? 4.828 4.923 -9.426 1.00 85.19 107 LEU A O 1
ATOM 819 N N . LEU A 1 108 ? 2.695 5.422 -8.916 1.00 83.75 108 LEU A N 1
ATOM 820 C CA . LEU A 1 108 ? 2.088 4.829 -10.110 1.00 83.75 108 LEU A CA 1
ATOM 821 C C . LEU A 1 108 ? 1.901 5.842 -11.246 1.00 83.75 108 LEU A C 1
ATOM 823 O O . LEU A 1 108 ? 1.867 5.448 -12.409 1.00 83.75 108 LEU A O 1
ATOM 827 N N . ALA A 1 109 ? 1.760 7.130 -10.919 1.00 86.88 109 ALA A N 1
ATOM 828 C CA . ALA A 1 109 ? 1.565 8.194 -11.901 1.00 86.88 109 ALA A CA 1
ATOM 829 C C . ALA A 1 109 ? 2.869 8.617 -12.598 1.00 86.88 109 ALA A C 1
ATOM 831 O O . ALA A 1 109 ? 2.836 9.067 -13.743 1.00 86.88 109 ALA A O 1
ATOM 832 N N . LEU A 1 110 ? 4.010 8.498 -11.914 1.00 84.25 110 LEU A N 1
ATOM 833 C CA . LEU A 1 110 ? 5.314 8.893 -12.441 1.00 84.25 110 LEU A CA 1
ATOM 834 C C . LEU A 1 110 ? 6.044 7.699 -13.078 1.00 84.25 110 LEU A C 1
ATOM 836 O O . LEU A 1 110 ? 5.928 6.573 -12.587 1.00 84.25 110 LEU A O 1
ATOM 840 N N . PRO A 1 111 ? 6.839 7.917 -14.145 1.00 81.75 111 PRO A N 1
ATOM 841 C CA . PRO A 1 111 ? 7.718 6.883 -14.673 1.00 81.75 111 PRO A CA 1
ATOM 842 C C . PRO A 1 111 ? 8.664 6.380 -13.570 1.00 81.75 111 PRO A C 1
ATOM 844 O O . PRO A 1 111 ? 9.260 7.200 -12.860 1.00 81.75 111 PRO A O 1
ATOM 847 N N . PRO A 1 112 ? 8.836 5.055 -13.416 1.00 79.19 112 PRO A N 1
ATOM 848 C CA . PRO A 1 112 ? 9.745 4.523 -12.413 1.00 79.19 112 PRO A CA 1
ATOM 849 C C . PRO A 1 112 ? 11.171 5.021 -12.675 1.00 79.19 112 PRO A C 1
ATOM 851 O O . PRO A 1 112 ? 11.597 5.136 -13.824 1.00 79.19 112 PRO A O 1
ATOM 854 N N . CYS A 1 113 ? 11.903 5.300 -11.596 1.00 83.56 113 CYS A N 1
ATOM 855 C CA . CYS A 1 113 ? 13.311 5.717 -11.609 1.00 83.56 113 CYS A CA 1
ATOM 856 C C . CYS A 1 113 ? 13.607 7.120 -12.188 1.00 83.56 113 CYS A C 1
ATOM 858 O O . CYS A 1 113 ? 14.774 7.495 -12.260 1.00 83.56 113 CYS A O 1
ATOM 860 N N . ALA A 1 114 ? 12.596 7.944 -12.506 1.00 81.88 114 ALA A N 1
ATOM 861 C CA . ALA A 1 114 ? 12.813 9.307 -13.021 1.00 81.88 114 ALA A CA 1
ATOM 862 C C . ALA A 1 114 ? 13.699 10.182 -12.104 1.00 81.88 114 ALA A C 1
ATOM 864 O O . ALA A 1 114 ? 14.495 10.987 -12.582 1.00 81.88 114 ALA A O 1
ATOM 865 N N . GLY A 1 115 ? 13.604 9.992 -10.783 1.00 75.62 115 GLY A N 1
ATOM 866 C CA . GLY A 1 115 ? 14.445 10.699 -9.812 1.00 75.62 115 GLY A CA 1
ATOM 867 C C . GLY A 1 115 ? 1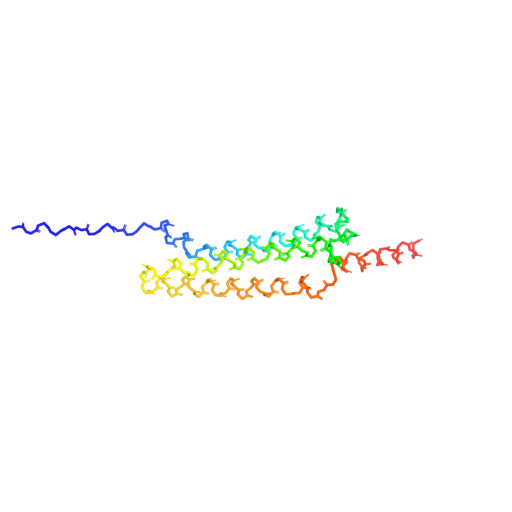5.927 10.307 -9.857 1.00 75.62 115 GLY A C 1
ATOM 868 O O . GLY A 1 115 ? 16.776 11.164 -9.641 1.00 75.62 115 GLY A O 1
ATOM 869 N N . GLN A 1 116 ? 16.256 9.049 -10.179 1.00 76.75 116 GLN A N 1
ATOM 870 C CA . GLN A 1 116 ? 17.655 8.615 -10.297 1.00 76.75 116 GLN A CA 1
ATOM 871 C C . GLN A 1 116 ? 18.318 9.197 -11.547 1.00 76.75 116 GLN A C 1
ATOM 873 O O . GLN A 1 116 ? 19.471 9.606 -11.483 1.00 76.75 116 GLN A O 1
ATOM 878 N N . THR A 1 117 ? 17.576 9.311 -12.653 1.00 75.81 117 THR A N 1
ATOM 879 C CA . THR A 1 117 ? 18.076 9.950 -13.880 1.00 75.81 117 THR A CA 1
ATOM 880 C C . THR A 1 117 ? 18.405 11.428 -13.660 1.00 75.81 117 THR A C 1
ATOM 882 O O . THR A 1 117 ? 19.402 11.917 -14.177 1.00 75.81 117 THR A O 1
ATOM 885 N N . LEU A 1 118 ? 17.598 12.141 -12.864 1.00 78.88 118 LEU A N 1
ATOM 886 C CA . LEU A 1 118 ? 17.885 13.533 -12.497 1.00 78.88 118 LEU A CA 1
ATOM 887 C C . LEU A 1 118 ? 19.112 13.650 -11.584 1.00 78.88 118 LEU A C 1
ATOM 889 O O . LEU A 1 118 ? 19.904 14.580 -11.730 1.00 78.88 118 LEU A O 1
ATOM 893 N N . ALA A 1 119 ? 19.281 12.711 -10.650 1.00 77.31 119 ALA A N 1
ATOM 894 C CA . ALA A 1 119 ? 20.442 12.686 -9.769 1.00 77.31 119 ALA A CA 1
ATOM 895 C C . ALA A 1 119 ? 21.746 12.462 -10.552 1.00 77.31 119 ALA A C 1
ATOM 897 O O . ALA A 1 119 ? 22.692 13.220 -10.357 1.00 77.31 119 ALA A O 1
ATOM 898 N N . SER A 1 120 ? 21.774 11.506 -11.491 1.00 77.38 120 SER A N 1
ATOM 899 C CA . SER A 1 120 ? 22.972 11.237 -12.299 1.00 77.38 120 SER A CA 1
ATOM 900 C C . SER A 1 120 ? 23.380 12.437 -13.156 1.00 77.38 120 SER A C 1
ATOM 902 O O . SER A 1 120 ? 24.557 12.773 -13.205 1.00 77.38 120 SER A O 1
ATOM 904 N N . THR A 1 121 ? 22.417 13.154 -13.752 1.00 78.12 121 THR A N 1
ATOM 905 C CA . THR A 1 121 ? 22.730 14.341 -14.572 1.00 78.12 121 THR A CA 1
ATOM 906 C C . THR A 1 121 ? 23.385 15.478 -13.784 1.00 78.12 121 THR A C 1
ATOM 908 O O . THR A 1 121 ? 24.200 16.206 -14.338 1.00 78.12 121 THR A O 1
ATOM 911 N N . MET A 1 122 ? 23.063 15.637 -12.495 1.00 79.94 122 MET A N 1
ATOM 912 C CA . MET A 1 122 ? 23.685 16.675 -11.661 1.00 79.94 122 MET A CA 1
ATOM 913 C C . MET A 1 122 ? 25.123 16.322 -11.254 1.00 79.94 122 MET A C 1
ATOM 915 O O . MET A 1 122 ? 25.932 17.221 -11.032 1.00 79.94 122 MET A O 1
ATOM 919 N N . GLU A 1 123 ? 25.439 15.030 -11.143 1.00 84.50 123 GLU A N 1
ATOM 920 C CA . GLU A 1 123 ? 26.775 14.552 -10.772 1.00 84.50 123 GLU A CA 1
ATOM 921 C C . GLU A 1 123 ? 27.770 14.714 -11.936 1.00 84.50 123 GLU A C 1
ATOM 923 O O . GLU A 1 123 ? 28.897 15.171 -11.730 1.00 84.50 123 GLU A O 1
ATOM 928 N N . ASP A 1 124 ? 27.317 14.481 -13.173 1.00 78.44 124 ASP A N 1
ATOM 929 C CA . ASP A 1 124 ? 28.099 14.722 -14.395 1.00 78.44 124 ASP A CA 1
ATOM 930 C C . ASP A 1 124 ? 28.486 16.209 -14.558 1.00 78.44 124 ASP A C 1
ATOM 932 O O . ASP A 1 124 ? 29.640 16.539 -14.853 1.00 78.44 124 ASP A O 1
ATOM 936 N N . ASP A 1 125 ? 27.546 17.126 -14.293 1.00 77.75 125 ASP A N 1
ATOM 937 C CA . ASP A 1 125 ? 27.783 18.577 -14.338 1.00 77.75 125 ASP A CA 1
ATOM 938 C C . ASP A 1 125 ? 28.813 19.042 -13.295 1.00 77.75 125 ASP A C 1
ATOM 940 O O . ASP A 1 125 ? 29.564 19.997 -13.532 1.00 77.75 125 ASP A O 1
ATOM 944 N N . ALA A 1 126 ? 28.851 18.389 -12.130 1.00 81.06 126 ALA A N 1
ATOM 945 C CA . ALA A 1 126 ? 29.810 18.698 -11.076 1.00 81.06 126 ALA A CA 1
ATOM 946 C C . ALA A 1 126 ? 31.230 18.262 -11.471 1.00 81.06 126 ALA A C 1
ATOM 948 O O . ALA A 1 126 ? 32.169 19.044 -11.308 1.00 81.06 126 ALA A O 1
ATOM 949 N N . CYS A 1 127 ? 31.382 17.066 -12.051 1.00 77.81 127 CYS A N 1
ATOM 950 C CA . CYS A 1 127 ? 32.669 16.560 -12.537 1.00 77.81 127 CYS A CA 1
ATOM 951 C C . CYS A 1 127 ? 33.204 17.330 -13.751 1.00 77.81 127 CYS A C 1
ATOM 953 O O . CYS A 1 127 ? 34.413 17.466 -13.900 1.00 77.81 127 CYS A O 1
ATOM 955 N N . SER A 1 128 ? 32.338 17.877 -14.607 1.00 82.81 128 SER A N 1
ATOM 956 C CA . SER A 1 128 ? 32.787 18.671 -15.758 1.00 82.81 128 SER A CA 1
ATOM 957 C C . SER A 1 128 ? 33.376 20.041 -15.381 1.00 82.81 128 SER A C 1
ATOM 959 O O . SER A 1 128 ? 33.990 20.682 -16.236 1.00 82.81 128 SER A O 1
ATOM 961 N N . ARG A 1 129 ? 33.159 20.536 -14.153 1.00 75.88 129 ARG A N 1
ATOM 962 C CA . ARG A 1 129 ? 33.663 21.849 -13.698 1.00 75.88 129 ARG A CA 1
ATOM 963 C C . ARG A 1 129 ? 34.984 21.788 -12.929 1.00 75.88 129 ARG A C 1
ATOM 965 O O . ARG A 1 129 ? 35.522 22.852 -12.624 1.00 75.88 129 ARG A O 1
ATOM 972 N N . THR A 1 130 ? 35.470 20.597 -12.591 1.00 70.25 130 THR A N 1
ATOM 973 C CA . THR A 1 130 ? 36.743 20.375 -11.882 1.00 70.25 130 THR A CA 1
ATOM 974 C C . THR A 1 130 ? 37.854 20.020 -12.850 1.00 70.25 130 THR A C 1
ATOM 976 O O . THR A 1 130 ? 38.957 20.585 -12.697 1.00 70.25 130 THR A O 1
#

Sequence (130 aa):
MDHRPTAPAPSPVRWLLGTTAGLLVWASSFVVLYAGLTLGCEAGWHARRLAGANLLTVALAMAWLAHLVALAALWRWFGGWTEPLRRLARVLTAVALAATVFTGWPLLALPPCAGQTLASTMEDDACSRT